Protein AF-A0A2E0QS08-F1 (afdb_monomer_lite)

Secondary structure (DSSP, 8-state):
-------------------S--PPPP--HHHHHHHHHHTTTTT-S-HHHHHHHHHHHHHHHHHHHHHT----HHHHHHHHHHHHHTTS--

pLDDT: mean 70.51, std 17.27, range [38.25, 90.31]

Foldseek 3Di:
DDDDDDDPDDPPDDDPDDPDDPDDDDDDPVVLVVLVVCCVVVPHPDSVRVVVVVVVVVVVVVCVVVVPPCCDPVNVVVVVVVCVVVVVHD

Structure (mmCIF, N/CA/C/O backbone):
data_AF-A0A2E0QS08-F1
#
_entry.id   AF-A0A2E0QS08-F1
#
loop_
_atom_site.group_PDB
_atom_site.id
_atom_site.type_symbol
_atom_site.label_atom_id
_atom_site.label_alt_id
_atom_site.label_comp_id
_atom_site.label_asym_id
_atom_site.label_entity_id
_atom_site.label_seq_id
_atom_site.pdbx_PDB_ins_code
_atom_site.Cartn_x
_atom_site.Cartn_y
_atom_site.Cartn_z
_atom_site.occupancy
_atom_site.B_iso_or_equiv
_atom_site.auth_seq_id
_atom_site.auth_comp_id
_atom_site.auth_asym_id
_atom_site.auth_atom_id
_atom_site.pdbx_PDB_model_num
ATOM 1 N N . MET A 1 1 ? -52.331 2.756 15.664 1.00 39.69 1 MET A N 1
ATOM 2 C CA . MET A 1 1 ? -51.562 2.244 14.512 1.00 39.69 1 MET A CA 1
ATOM 3 C C . MET A 1 1 ? -50.566 3.331 14.118 1.00 39.69 1 MET A C 1
ATOM 5 O O . MET A 1 1 ? -50.858 4.147 13.262 1.00 39.69 1 MET A O 1
ATOM 9 N N . GLU A 1 2 ? -49.562 3.646 14.938 1.00 40.34 2 GLU A N 1
ATOM 10 C CA . GLU A 1 2 ? -48.313 2.889 15.170 1.00 40.34 2 GLU A CA 1
ATOM 11 C C . GLU A 1 2 ? -47.613 2.460 13.877 1.00 40.34 2 GLU A C 1
ATOM 13 O O . GLU A 1 2 ? -48.158 1.672 13.113 1.00 40.34 2 GLU A O 1
ATOM 18 N N . GLY A 1 3 ? -46.402 2.991 13.654 1.00 38.25 3 GLY A N 1
ATOM 19 C CA . GLY A 1 3 ? -45.604 2.655 12.474 1.00 38.25 3 GLY A CA 1
ATOM 20 C C . GLY A 1 3 ? -44.280 3.406 12.269 1.00 38.25 3 GLY A C 1
ATOM 21 O O . GLY A 1 3 ? -43.919 3.658 11.133 1.00 38.25 3 GLY A O 1
ATOM 22 N N . ILE A 1 4 ? -43.565 3.745 13.350 1.00 52.78 4 ILE A N 1
ATOM 23 C CA . ILE A 1 4 ? -42.089 3.868 13.419 1.00 52.78 4 ILE A CA 1
ATOM 24 C C . ILE A 1 4 ? -41.408 4.943 12.537 1.00 52.78 4 ILE A C 1
ATOM 26 O O . ILE A 1 4 ? -41.005 4.721 11.397 1.00 52.78 4 ILE A O 1
ATOM 30 N N . ARG A 1 5 ? -41.103 6.082 13.177 1.00 49.56 5 ARG A N 1
ATOM 31 C CA . ARG A 1 5 ? -40.002 6.983 12.800 1.00 49.56 5 ARG A CA 1
ATOM 32 C C . ARG A 1 5 ? -38.672 6.234 12.943 1.00 49.56 5 ARG A C 1
ATOM 34 O O . ARG A 1 5 ? -38.318 5.852 14.056 1.00 49.56 5 ARG A O 1
ATOM 41 N N . LYS A 1 6 ? -37.904 6.060 11.866 1.00 50.22 6 LYS A N 1
ATOM 42 C CA . LYS A 1 6 ? -36.503 5.620 11.973 1.00 50.22 6 LYS A CA 1
ATOM 43 C C . LYS A 1 6 ? -35.581 6.835 11.937 1.00 50.22 6 LYS A C 1
ATOM 45 O O . LYS A 1 6 ? -35.191 7.314 10.880 1.00 50.22 6 LYS A O 1
ATOM 50 N N . ASN A 1 7 ? -35.251 7.309 13.138 1.00 46.31 7 ASN A N 1
ATOM 51 C CA . ASN A 1 7 ? -34.046 8.081 13.420 1.00 46.31 7 ASN A CA 1
ATOM 52 C C . ASN A 1 7 ? -32.828 7.298 12.903 1.00 46.31 7 ASN A C 1
ATOM 54 O O . ASN A 1 7 ? -32.387 6.356 13.558 1.00 46.31 7 ASN A O 1
ATOM 58 N N . PHE A 1 8 ? -32.262 7.689 11.762 1.00 41.84 8 PHE A N 1
ATOM 59 C CA . PHE A 1 8 ? -30.940 7.223 11.333 1.00 41.84 8 PHE A CA 1
ATOM 60 C C . PHE A 1 8 ? -29.871 8.189 11.858 1.00 41.84 8 PHE A C 1
ATOM 62 O O . PHE A 1 8 ? -29.161 8.865 11.122 1.00 41.84 8 PHE A O 1
ATOM 69 N N . LEU A 1 9 ? -29.805 8.291 13.185 1.00 47.94 9 LEU A N 1
ATOM 70 C CA . LEU A 1 9 ? -28.659 8.845 13.891 1.00 47.94 9 LEU A CA 1
ATOM 71 C C . LEU A 1 9 ? -27.745 7.676 14.250 1.00 47.94 9 LEU A C 1
ATOM 73 O O . LEU A 1 9 ? -27.971 7.012 15.257 1.00 47.94 9 LEU A O 1
ATOM 77 N N . ARG A 1 10 ? -26.701 7.456 13.448 1.00 42.09 10 ARG A N 1
ATOM 78 C CA . ARG A 1 10 ? -25.389 7.061 13.983 1.00 42.09 10 ARG A CA 1
ATOM 79 C C . ARG A 1 10 ? -24.278 7.828 13.264 1.00 42.09 10 ARG A C 1
ATOM 81 O O . ARG A 1 10 ? -23.661 7.312 12.340 1.00 42.09 10 ARG A O 1
ATOM 88 N N . PRO A 1 11 ? -24.033 9.081 13.672 1.00 48.62 11 PRO A N 1
ATOM 89 C CA . PRO A 1 11 ? -22.765 9.739 13.448 1.00 48.62 11 PRO A CA 1
ATOM 90 C C . PRO A 1 11 ? -21.803 9.251 14.538 1.00 48.62 11 PRO A C 1
ATOM 92 O O . PRO A 1 11 ? -21.786 9.788 15.638 1.00 48.62 11 PRO A O 1
ATOM 95 N N . THR A 1 12 ? -21.030 8.209 14.259 1.00 41.03 12 THR A N 1
ATOM 96 C CA . THR A 1 12 ? -19.818 7.895 15.029 1.00 41.03 12 THR A CA 1
ATOM 97 C C . THR A 1 12 ? -18.646 8.301 14.142 1.00 41.03 12 THR A C 1
ATOM 99 O O . THR A 1 12 ? -18.211 7.541 13.292 1.00 41.03 12 THR A O 1
ATOM 102 N N . SER A 1 13 ? -18.317 9.589 14.027 1.00 43.06 13 SER A N 1
ATOM 103 C CA . SER A 1 13 ? -17.456 10.310 14.975 1.00 43.06 13 SER A CA 1
ATOM 104 C C . SER A 1 13 ? -16.140 9.578 15.277 1.00 43.06 13 SER A C 1
ATOM 106 O O . SER A 1 13 ? -15.733 9.493 16.429 1.00 43.06 13 SER A O 1
ATOM 108 N N . LEU A 1 14 ? -15.466 9.068 14.248 1.00 45.28 14 LEU A N 1
ATOM 109 C CA . LEU A 1 14 ? -14.060 8.675 14.330 1.00 45.28 14 LEU A CA 1
ATOM 110 C C . LEU A 1 14 ? -13.324 9.280 13.134 1.00 45.28 14 LEU A C 1
ATOM 112 O O . LEU A 1 14 ? -13.005 8.633 12.161 1.00 45.28 14 LEU A O 1
ATOM 116 N N . PHE A 1 15 ? -13.201 10.603 13.127 1.00 43.06 15 PHE A N 1
ATOM 117 C CA . PHE A 1 15 ? -12.349 11.300 12.162 1.00 43.06 15 PHE A CA 1
ATOM 118 C C . PHE A 1 15 ? -11.856 12.571 12.837 1.00 43.06 15 PHE A C 1
ATOM 120 O O . PHE A 1 15 ? -12.258 13.696 12.526 1.00 43.06 15 PHE A O 1
ATOM 127 N N . MET A 1 16 ? -11.046 12.368 13.872 1.00 38.78 16 MET A N 1
ATOM 128 C CA . MET A 1 16 ? -10.441 13.448 14.636 1.00 38.78 16 MET A CA 1
ATOM 129 C C . MET A 1 16 ? -8.929 13.265 14.749 1.00 38.78 16 MET A C 1
ATOM 131 O O . MET A 1 16 ? -8.357 13.458 15.808 1.00 38.78 16 MET A O 1
ATOM 135 N N . ALA A 1 17 ? -8.275 12.940 13.634 1.00 40.75 17 ALA A N 1
ATOM 136 C CA . ALA A 1 17 ? -6.838 13.138 13.489 1.00 40.75 17 ALA A CA 1
ATOM 137 C C . ALA A 1 17 ? -6.453 13.210 12.005 1.00 40.75 17 ALA A C 1
ATOM 139 O O . ALA A 1 17 ? -6.008 12.230 11.446 1.00 40.75 17 ALA A O 1
ATOM 140 N N . PHE A 1 18 ? -6.637 14.355 11.340 1.00 44.62 18 PHE A N 1
ATOM 141 C CA . PHE A 1 18 ? -5.791 14.699 10.188 1.00 44.62 18 PHE A CA 1
ATOM 142 C C . PHE A 1 18 ? -5.708 16.219 10.072 1.00 44.62 18 PHE A C 1
ATOM 144 O O . PHE A 1 18 ? -6.705 16.933 9.924 1.00 44.62 18 PHE A O 1
ATOM 151 N N . THR A 1 19 ? -4.495 16.720 10.223 1.00 45.84 19 THR A N 1
ATOM 152 C CA . THR A 1 19 ? -4.144 18.130 10.248 1.00 45.84 19 THR A CA 1
ATOM 153 C C . THR A 1 19 ? -4.443 18.815 8.900 1.00 45.84 19 THR A C 1
ATOM 155 O O . THR A 1 19 ? -4.134 18.344 7.811 1.00 45.84 19 THR A O 1
ATOM 158 N N . SER A 1 20 ? -5.086 19.979 9.006 1.00 41.75 20 SER A N 1
ATOM 159 C CA . SER A 1 20 ? -5.151 21.112 8.066 1.00 41.75 20 SER A CA 1
ATOM 160 C C . SER A 1 20 ? -5.840 21.019 6.685 1.00 41.75 20 SER A C 1
ATOM 162 O O . SER A 1 20 ? -6.316 22.054 6.224 1.00 41.75 20 SER A O 1
ATOM 164 N N . LYS A 1 21 ? -6.045 19.873 6.017 1.00 46.88 21 LYS A N 1
ATOM 165 C CA . LYS A 1 21 ? -6.923 19.826 4.811 1.00 46.88 21 LYS A CA 1
ATOM 166 C C . LYS A 1 21 ? -7.699 18.511 4.713 1.00 46.88 21 LYS A C 1
ATOM 168 O O . LYS A 1 21 ? -7.177 17.515 4.231 1.00 46.88 21 LYS A O 1
ATOM 173 N N . LYS A 1 22 ? -8.978 18.527 5.118 1.00 55.09 22 LYS A N 1
ATOM 174 C CA . LYS A 1 22 ? -9.931 17.398 5.038 1.00 55.09 22 LYS A CA 1
ATOM 175 C C . LYS A 1 22 ? -10.232 16.999 3.583 1.00 55.09 22 LYS A C 1
ATOM 177 O O . LYS A 1 22 ? -11.299 17.314 3.056 1.00 55.09 22 LYS A O 1
ATOM 182 N N . LYS A 1 23 ? -9.312 16.304 2.916 1.00 59.28 23 LYS A N 1
ATOM 183 C CA . LYS A 1 23 ? -9.632 15.535 1.709 1.00 59.28 23 LYS A CA 1
ATOM 184 C C . LYS A 1 23 ? -10.205 14.192 2.151 1.00 59.28 23 LYS A C 1
ATOM 186 O O . LYS A 1 23 ? -9.551 13.447 2.867 1.00 59.28 23 LYS A O 1
ATOM 191 N N . ARG A 1 24 ? -11.449 13.913 1.756 1.00 65.06 24 ARG A N 1
ATOM 192 C CA . ARG A 1 24 ? -12.073 12.601 1.954 1.00 65.06 24 ARG A CA 1
ATOM 193 C C . ARG A 1 24 ? -11.571 11.672 0.857 1.00 65.06 24 ARG A C 1
ATOM 195 O O . ARG A 1 24 ? -11.788 11.965 -0.318 1.00 65.06 24 ARG A O 1
ATOM 202 N N . LEU A 1 25 ? -10.908 10.589 1.239 1.00 68.06 25 LEU A N 1
ATOM 203 C CA . LEU A 1 25 ? -10.582 9.501 0.326 1.00 68.06 25 LEU A CA 1
ATOM 204 C C . LEU A 1 25 ? -11.802 8.588 0.234 1.00 68.06 25 LEU A C 1
ATOM 206 O O . LEU A 1 25 ? -12.380 8.212 1.252 1.00 68.06 25 LEU A O 1
ATOM 210 N N . LYS A 1 26 ? -12.236 8.300 -0.993 1.00 77.19 26 LYS A N 1
ATOM 211 C CA . LYS A 1 26 ? -13.228 7.256 -1.233 1.00 77.19 26 LYS A CA 1
ATOM 212 C C . LYS A 1 26 ? -12.467 5.952 -1.379 1.00 77.19 26 LYS A C 1
ATOM 214 O O . LYS A 1 26 ? -11.580 5.867 -2.223 1.00 77.19 26 LYS A O 1
ATOM 219 N N . ILE A 1 27 ? -12.819 4.993 -0.544 1.00 77.25 27 ILE A N 1
ATOM 220 C CA . ILE A 1 27 ? -12.305 3.632 -0.590 1.00 77.25 27 ILE A CA 1
ATOM 221 C C . ILE A 1 27 ? -13.447 2.750 -1.082 1.00 77.25 27 ILE A C 1
ATOM 223 O O . ILE A 1 27 ? -14.619 3.100 -0.900 1.00 77.25 27 ILE A O 1
ATOM 227 N N . ASP A 1 28 ? -13.099 1.658 -1.745 1.00 85.38 28 ASP A N 1
ATOM 228 C CA . ASP A 1 28 ? -14.076 0.655 -2.137 1.00 85.38 28 ASP A CA 1
ATOM 229 C C . ASP A 1 28 ? -14.757 0.046 -0.897 1.00 85.38 28 ASP A C 1
ATOM 231 O O . ASP A 1 28 ? -14.140 -0.063 0.168 1.00 85.38 28 ASP A O 1
ATOM 235 N N . GLY A 1 29 ? -16.046 -0.279 -1.023 1.00 80.69 29 GLY A N 1
ATOM 236 C CA . GLY A 1 29 ? -16.850 -0.795 0.084 1.00 80.69 29 GLY A CA 1
ATOM 237 C C . GLY A 1 29 ? -16.357 -2.153 0.571 1.00 80.69 29 GLY A C 1
ATOM 238 O O . GLY A 1 29 ? -16.209 -2.337 1.777 1.00 80.69 29 GLY A O 1
ATOM 239 N N . ASP A 1 30 ? -15.996 -3.042 -0.355 1.00 84.94 30 ASP A N 1
ATOM 240 C CA . ASP A 1 30 ? -15.522 -4.387 -0.027 1.00 84.94 30 ASP A CA 1
ATOM 241 C C . ASP A 1 30 ? -14.188 -4.305 0.728 1.00 84.94 30 ASP A C 1
ATOM 243 O O . ASP A 1 30 ? -13.968 -4.987 1.728 1.00 84.94 30 ASP A O 1
ATOM 247 N N . LEU A 1 31 ? -13.324 -3.372 0.317 1.00 81.75 31 LEU A N 1
ATOM 248 C CA . LEU A 1 31 ? -12.045 -3.117 0.978 1.00 81.75 31 LEU A CA 1
ATOM 249 C C . LEU A 1 31 ? -12.234 -2.555 2.397 1.00 81.75 31 LEU A C 1
ATOM 251 O O . LEU A 1 31 ? -11.472 -2.874 3.309 1.00 81.75 31 LEU A O 1
ATOM 255 N N . CYS A 1 32 ? -13.254 -1.718 2.601 1.00 82.31 32 CYS A N 1
ATOM 256 C CA . CYS A 1 32 ? -13.602 -1.196 3.921 1.00 82.31 32 CYS A CA 1
ATOM 257 C C . CYS A 1 32 ? -14.109 -2.308 4.852 1.00 82.31 32 CYS A C 1
ATOM 259 O O . CYS A 1 32 ? -13.729 -2.343 6.025 1.00 82.31 32 CYS A O 1
ATOM 261 N N . ASP A 1 33 ? -14.921 -3.227 4.332 1.00 85.88 33 ASP A N 1
ATOM 262 C CA . ASP A 1 33 ? -15.431 -4.372 5.087 1.00 85.88 33 ASP A CA 1
ATOM 263 C C . ASP A 1 33 ? -14.306 -5.356 5.444 1.00 85.88 33 ASP A C 1
ATOM 265 O O . ASP A 1 33 ? -14.239 -5.848 6.575 1.00 85.88 33 ASP A O 1
ATOM 269 N N . GLU A 1 34 ? -13.353 -5.582 4.536 1.00 85.88 34 GLU A N 1
ATOM 270 C CA . GLU A 1 34 ? -12.167 -6.393 4.816 1.00 85.88 34 GLU A CA 1
ATOM 271 C C . GLU A 1 34 ? -11.303 -5.786 5.926 1.00 85.88 34 GLU A C 1
ATOM 273 O O . GLU A 1 34 ? -10.911 -6.499 6.855 1.00 85.88 34 GLU A O 1
ATOM 278 N N . LEU A 1 35 ? -11.050 -4.474 5.887 1.00 85.62 35 LEU A N 1
ATOM 279 C CA . LEU A 1 35 ? -10.305 -3.773 6.938 1.00 85.62 35 LEU A CA 1
ATOM 280 C C . LEU A 1 35 ? -11.038 -3.850 8.284 1.00 85.62 35 LEU A C 1
ATOM 282 O O . LEU A 1 35 ? -10.429 -4.171 9.308 1.00 85.62 35 LEU A O 1
ATOM 286 N N . ALA A 1 36 ? -12.357 -3.645 8.282 1.00 85.19 36 ALA A N 1
ATOM 287 C CA . ALA A 1 36 ? -13.198 -3.780 9.468 1.00 85.19 36 ALA A CA 1
ATOM 288 C C . ALA A 1 36 ? -13.201 -5.206 10.041 1.00 85.19 36 ALA A C 1
ATOM 290 O O . ALA A 1 36 ? -13.271 -5.382 11.254 1.00 85.19 36 ALA A O 1
ATOM 291 N N . SER A 1 37 ? -13.072 -6.229 9.197 1.00 88.19 37 SER A N 1
ATOM 292 C CA . SER A 1 37 ? -13.035 -7.629 9.637 1.00 88.19 37 SER A CA 1
ATOM 293 C C . SER A 1 37 ? -11.675 -8.083 10.191 1.00 88.19 37 SER A C 1
ATOM 295 O O . SER A 1 37 ? -11.590 -9.130 10.846 1.00 88.19 37 SER A O 1
ATOM 297 N N . ASN A 1 38 ? -10.606 -7.329 9.912 1.00 88.44 38 ASN A N 1
ATOM 298 C CA . ASN A 1 38 ? -9.230 -7.769 10.139 1.00 88.44 38 ASN A CA 1
ATOM 299 C C . ASN A 1 38 ? -8.416 -6.873 11.084 1.00 88.44 38 ASN A C 1
ATOM 301 O O . ASN A 1 38 ? -7.412 -7.355 11.606 1.00 88.44 38 ASN A O 1
ATOM 305 N N . TYR A 1 39 ? -8.839 -5.635 11.375 1.00 87.19 39 TYR A N 1
ATOM 306 C CA . TYR A 1 39 ? -8.050 -4.717 12.213 1.00 87.19 39 TYR A CA 1
ATOM 307 C C . TYR A 1 39 ? -7.725 -5.290 13.604 1.00 87.19 39 TYR A C 1
ATOM 309 O O . TYR A 1 39 ? -6.571 -5.234 14.026 1.00 87.19 39 TYR A O 1
ATOM 317 N N . GLU A 1 40 ? -8.689 -5.938 14.270 1.00 83.94 40 GLU A N 1
ATOM 318 C CA . GLU A 1 40 ? -8.467 -6.557 15.589 1.00 83.94 40 GLU A CA 1
ATOM 319 C C . GLU A 1 40 ? -7.513 -7.754 15.514 1.00 83.94 40 GLU A C 1
ATOM 321 O O . GLU A 1 40 ? -6.671 -7.937 16.391 1.00 83.94 40 GLU A O 1
ATOM 326 N N . LYS A 1 41 ? -7.596 -8.553 14.439 1.00 90.12 41 LYS A N 1
ATOM 327 C CA . LYS A 1 41 ? -6.710 -9.713 14.229 1.00 90.12 41 LYS A CA 1
ATOM 328 C C . LYS A 1 41 ? -5.263 -9.284 14.010 1.00 90.12 41 LYS A C 1
ATOM 330 O O . LYS A 1 41 ? -4.344 -10.010 14.376 1.00 90.12 41 LYS A O 1
ATOM 335 N N . CYS A 1 42 ? -5.075 -8.117 13.407 1.00 85.12 42 CYS A N 1
ATOM 336 C CA . CYS A 1 42 ? -3.770 -7.516 13.174 1.00 85.12 42 CYS A CA 1
ATOM 337 C C . CYS A 1 42 ? -3.257 -6.702 14.376 1.00 85.12 42 CYS A C 1
ATOM 339 O O . CYS A 1 42 ? -2.142 -6.193 14.318 1.00 85.12 42 CYS A O 1
ATOM 341 N N . GLY A 1 43 ? -4.030 -6.602 15.466 1.00 89.12 43 GLY A N 1
ATOM 342 C CA . GLY A 1 43 ? -3.621 -5.918 16.694 1.00 89.12 43 GLY A CA 1
ATOM 343 C C . GLY A 1 43 ? -3.758 -4.394 16.659 1.00 89.12 43 GLY A C 1
ATOM 344 O O . GLY A 1 43 ? -3.166 -3.723 17.500 1.00 89.12 43 GLY A O 1
ATOM 345 N N . TYR A 1 44 ? -4.524 -3.846 15.714 1.00 90.31 44 TYR A N 1
ATOM 346 C CA . TYR A 1 44 ? -4.834 -2.417 15.670 1.00 90.31 44 TYR A CA 1
ATOM 347 C C . TYR A 1 44 ? -6.032 -2.087 16.562 1.00 90.31 44 TYR A C 1
ATOM 349 O O . TYR A 1 44 ? -6.944 -2.898 16.733 1.00 90.31 44 TYR A O 1
ATOM 357 N N . SER A 1 45 ? -6.067 -0.866 17.094 1.00 86.06 45 SER A N 1
ATOM 358 C CA . SER A 1 45 ? -7.148 -0.396 17.971 1.00 86.06 45 SER A CA 1
ATOM 359 C C . SER A 1 45 ? -8.379 0.052 17.182 1.00 86.06 45 SER A C 1
ATOM 361 O O . SER A 1 45 ? -9.477 0.135 17.729 1.00 86.06 45 SER A O 1
ATOM 363 N N . SER A 1 46 ? -8.200 0.387 15.901 1.00 85.75 46 SER A N 1
ATOM 364 C CA . SER A 1 46 ? -9.273 0.829 15.011 1.00 85.75 46 SER A CA 1
ATOM 365 C C . SER A 1 46 ? -8.945 0.576 13.540 1.00 85.75 46 SER A C 1
ATOM 367 O O . SER A 1 46 ? -7.782 0.440 13.155 1.00 85.75 46 SER A O 1
ATOM 369 N N . VAL A 1 47 ? -9.989 0.576 12.708 1.00 85.19 47 VAL A N 1
ATOM 370 C CA . VAL A 1 47 ? -9.870 0.527 11.242 1.00 85.19 47 VAL A CA 1
ATOM 371 C C . VAL A 1 47 ? 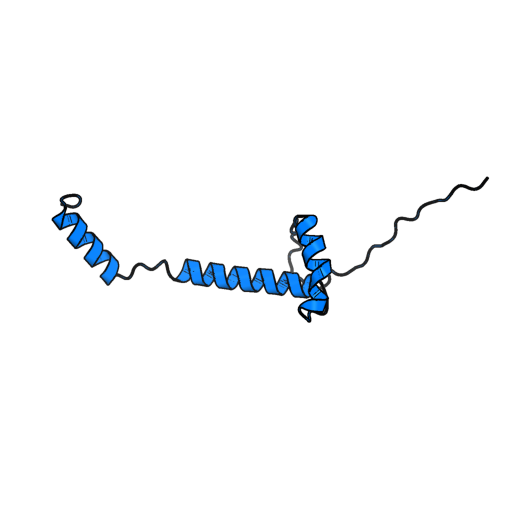-9.077 1.718 10.707 1.00 85.19 47 VAL A C 1
ATOM 373 O O . VAL A 1 47 ? -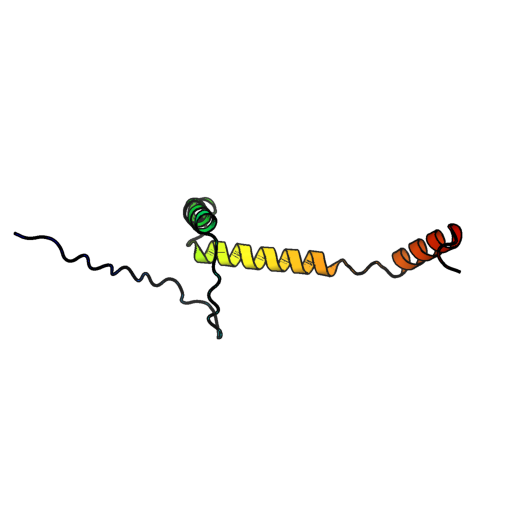8.271 1.552 9.796 1.00 85.19 47 VAL A O 1
ATOM 376 N N . ASP A 1 48 ? -9.259 2.901 11.296 1.00 83.44 48 ASP A N 1
ATOM 377 C CA . ASP A 1 48 ? -8.557 4.116 10.876 1.00 83.44 48 ASP A CA 1
ATOM 378 C C . ASP A 1 48 ? -7.049 4.017 11.129 1.00 83.44 48 ASP A C 1
ATOM 380 O O . ASP A 1 48 ? -6.259 4.376 10.260 1.00 83.44 48 ASP A O 1
ATOM 384 N N . GLU A 1 49 ? -6.645 3.472 12.281 1.00 83.00 49 GLU A N 1
ATOM 385 C CA . GLU A 1 49 ? -5.234 3.242 12.619 1.00 83.00 49 GLU A CA 1
ATOM 386 C C . GLU A 1 49 ? -4.578 2.255 11.641 1.00 83.00 49 GLU A C 1
ATOM 388 O O . GLU A 1 49 ? -3.477 2.494 11.140 1.00 83.00 49 GLU A O 1
ATOM 393 N N . MET A 1 50 ? -5.286 1.170 11.311 1.00 87.06 50 MET A N 1
ATOM 394 C CA . MET A 1 50 ? -4.836 0.203 10.310 1.00 87.06 50 MET A CA 1
ATOM 395 C C . MET A 1 50 ? -4.723 0.848 8.921 1.00 87.06 50 MET A C 1
ATOM 397 O O . MET A 1 50 ? -3.715 0.675 8.235 1.00 87.06 50 MET A O 1
ATOM 401 N N . ALA A 1 51 ? -5.732 1.614 8.503 1.00 85.19 51 ALA A N 1
ATOM 402 C CA . ALA A 1 51 ? -5.752 2.280 7.206 1.00 85.19 51 ALA A CA 1
ATOM 403 C C . ALA A 1 51 ? -4.628 3.318 7.084 1.00 85.19 51 ALA A C 1
ATOM 405 O O . ALA A 1 51 ? -3.941 3.363 6.064 1.00 85.19 51 ALA A O 1
ATOM 406 N N . GLU A 1 52 ? -4.391 4.116 8.125 1.00 84.50 52 GLU A N 1
ATOM 407 C CA . GLU A 1 52 ? -3.287 5.074 8.170 1.00 84.50 52 GLU A CA 1
ATOM 408 C C . GLU A 1 52 ? -1.937 4.366 8.036 1.00 84.50 52 GLU A C 1
ATOM 410 O O . GLU A 1 52 ? -1.101 4.773 7.224 1.00 84.50 52 GLU A O 1
ATOM 415 N N . HIS A 1 53 ? -1.736 3.275 8.779 1.00 85.75 53 HIS A N 1
ATOM 416 C CA . HIS A 1 53 ? -0.502 2.502 8.721 1.00 85.75 53 HIS A CA 1
ATOM 417 C C . HIS A 1 53 ? -0.247 1.916 7.326 1.00 85.75 53 HIS A C 1
ATOM 419 O O . HIS A 1 53 ? 0.869 2.019 6.809 1.00 85.75 53 HIS A O 1
ATOM 425 N N . LEU A 1 54 ? -1.275 1.345 6.692 1.00 85.88 54 LEU A N 1
ATOM 426 C CA . LEU A 1 54 ? -1.185 0.788 5.341 1.00 85.88 54 LEU A CA 1
ATOM 427 C C . LEU A 1 54 ? -0.898 1.865 4.296 1.00 85.88 54 LEU A C 1
ATOM 429 O O . LEU A 1 54 ? -0.032 1.672 3.445 1.00 85.88 54 LEU A O 1
ATOM 433 N N . ILE A 1 55 ? -1.576 3.013 4.374 1.00 85.00 55 ILE A N 1
ATOM 434 C CA . ILE A 1 55 ? -1.342 4.135 3.459 1.00 85.00 55 ILE A CA 1
ATOM 435 C C . ILE A 1 55 ? 0.088 4.648 3.619 1.00 85.00 55 ILE A C 1
ATOM 437 O O . ILE A 1 55 ? 0.776 4.839 2.619 1.00 85.00 55 ILE A O 1
ATOM 441 N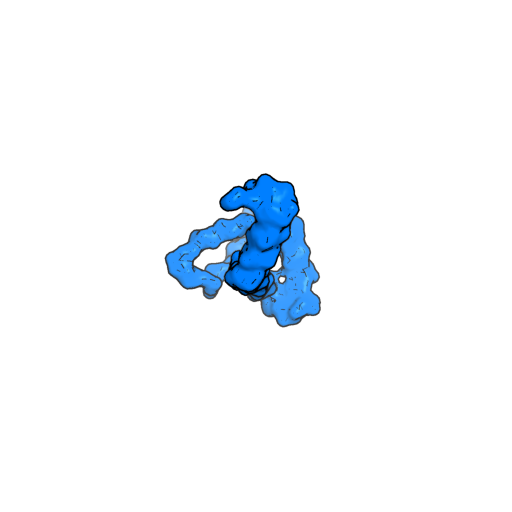 N . ARG A 1 56 ? 0.563 4.841 4.854 1.00 85.88 56 ARG A N 1
ATOM 442 C CA . ARG A 1 56 ? 1.926 5.324 5.105 1.00 85.88 56 ARG A CA 1
ATOM 443 C C . ARG A 1 56 ? 2.974 4.338 4.601 1.00 85.88 56 ARG A C 1
ATOM 445 O O . ARG A 1 56 ? 3.873 4.736 3.875 1.00 85.88 56 ARG A O 1
ATOM 452 N N . THR A 1 57 ? 2.807 3.055 4.911 1.00 86.12 57 THR A N 1
ATOM 453 C CA . THR A 1 57 ? 3.727 1.999 4.467 1.00 86.12 57 THR A CA 1
ATOM 454 C C . THR A 1 57 ? 3.737 1.871 2.946 1.00 86.12 57 THR A C 1
ATOM 456 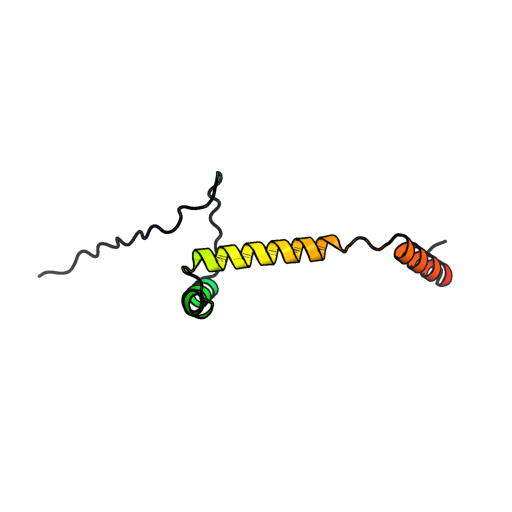O O . THR A 1 57 ? 4.799 1.742 2.346 1.00 86.12 57 THR A O 1
ATOM 459 N N . GLY A 1 58 ? 2.569 1.961 2.304 1.00 81.38 58 GLY A N 1
ATOM 460 C CA . GLY A 1 58 ? 2.461 1.969 0.849 1.00 81.38 58 GLY A CA 1
ATOM 461 C C . GLY A 1 58 ? 3.148 3.184 0.225 1.00 81.38 58 GLY A C 1
ATOM 462 O O . GLY A 1 58 ? 3.855 3.039 -0.766 1.00 81.38 58 GLY A O 1
ATOM 463 N N . LEU A 1 59 ? 2.999 4.372 0.817 1.00 80.94 59 LEU A N 1
ATOM 464 C CA . LEU A 1 59 ? 3.700 5.579 0.371 1.00 80.94 59 LEU A CA 1
ATOM 465 C C . LEU A 1 59 ? 5.217 5.458 0.529 1.00 80.94 59 LEU A C 1
ATOM 467 O O . LEU A 1 59 ? 5.932 5.806 -0.405 1.00 80.94 59 LEU A O 1
ATOM 471 N N . ASP A 1 60 ? 5.694 4.918 1.650 1.00 77.88 60 ASP A N 1
ATOM 472 C CA . ASP A 1 60 ? 7.121 4.682 1.887 1.00 77.88 60 ASP A CA 1
ATOM 473 C C . ASP A 1 60 ? 7.680 3.677 0.867 1.00 77.88 60 ASP A C 1
ATOM 475 O O . ASP A 1 60 ? 8.717 3.924 0.258 1.00 77.88 60 ASP A O 1
ATOM 479 N N . GLN A 1 61 ? 6.961 2.585 0.591 1.00 77.44 61 GLN A N 1
ATOM 480 C CA . GLN A 1 61 ? 7.344 1.606 -0.432 1.00 77.44 61 GLN A CA 1
ATOM 481 C C . GLN A 1 61 ? 7.356 2.204 -1.837 1.00 77.44 61 GLN A C 1
ATOM 483 O O . GLN A 1 61 ? 8.288 1.958 -2.597 1.00 77.44 61 GLN A O 1
ATOM 488 N N . ILE A 1 62 ? 6.347 3.005 -2.187 1.00 75.38 62 ILE A N 1
ATOM 489 C CA . ILE A 1 62 ? 6.289 3.716 -3.466 1.00 75.38 62 ILE A CA 1
ATOM 490 C C . ILE A 1 62 ? 7.461 4.694 -3.568 1.00 75.38 62 ILE A C 1
ATOM 492 O O . ILE A 1 62 ? 8.108 4.758 -4.608 1.00 75.38 62 ILE A O 1
ATOM 496 N N . GLN A 1 63 ? 7.774 5.422 -2.498 1.00 72.06 63 GLN A N 1
ATOM 497 C CA . GLN A 1 63 ? 8.891 6.359 -2.456 1.00 72.06 63 GLN A CA 1
ATOM 498 C C . GLN A 1 63 ? 10.244 5.646 -2.560 1.00 72.06 63 GLN A C 1
ATOM 500 O O . GLN A 1 63 ? 11.117 6.130 -3.274 1.00 72.06 63 GLN A O 1
ATOM 505 N N . SER A 1 64 ? 10.419 4.493 -1.915 1.00 70.19 64 SER A N 1
ATOM 506 C CA . SER A 1 64 ? 11.620 3.666 -2.058 1.00 70.19 64 SER A CA 1
ATOM 507 C C . SER A 1 64 ? 11.733 3.050 -3.454 1.00 70.19 64 SER A C 1
ATOM 509 O O . SER A 1 64 ? 12.810 3.073 -4.034 1.00 70.19 64 SER A O 1
ATOM 511 N N . ALA A 1 65 ? 10.629 2.576 -4.035 1.00 66.00 65 ALA A N 1
ATOM 512 C CA . ALA A 1 65 ? 10.605 2.020 -5.388 1.00 66.00 65 ALA A CA 1
ATOM 513 C C . ALA A 1 65 ? 10.844 3.088 -6.473 1.00 66.00 65 ALA A C 1
ATOM 515 O O . ALA A 1 65 ? 11.494 2.820 -7.480 1.00 66.00 65 ALA A O 1
ATOM 516 N N . LEU A 1 66 ? 10.358 4.315 -6.266 1.00 59.50 66 LEU A N 1
ATOM 517 C CA . LEU A 1 66 ? 10.661 5.468 -7.123 1.00 59.50 66 LEU A CA 1
ATOM 518 C C . LEU A 1 66 ? 12.069 6.028 -6.874 1.00 59.50 66 LEU A C 1
ATOM 520 O O . LEU A 1 66 ? 12.650 6.636 -7.772 1.00 59.50 66 LEU A O 1
ATOM 524 N N . GLY A 1 67 ? 12.614 5.825 -5.673 1.00 53.53 67 GLY A N 1
ATOM 525 C CA . GLY A 1 67 ? 13.935 6.289 -5.252 1.00 53.53 67 GLY A CA 1
ATOM 526 C C . GLY A 1 67 ? 15.108 5.534 -5.878 1.00 53.53 67 GLY A C 1
ATOM 527 O O . GLY A 1 67 ? 16.215 6.057 -5.852 1.00 53.53 67 GLY A O 1
ATOM 528 N N . ASP A 1 68 ? 14.864 4.368 -6.483 1.00 53.31 68 ASP A N 1
ATOM 529 C CA . ASP A 1 68 ? 15.894 3.529 -7.117 1.00 53.31 68 ASP A CA 1
ATOM 530 C C . ASP A 1 68 ? 15.821 3.546 -8.659 1.00 53.31 68 ASP A C 1
ATOM 532 O O . ASP A 1 68 ? 16.386 2.711 -9.354 1.00 53.31 68 ASP A O 1
ATOM 536 N N . SER A 1 69 ? 15.121 4.532 -9.238 1.00 51.16 69 SER A N 1
ATOM 537 C CA . SER A 1 69 ? 15.170 4.806 -10.687 1.00 51.16 69 SER A CA 1
ATOM 538 C C . SER A 1 69 ? 16.379 5.661 -11.094 1.00 51.16 69 SER A C 1
ATOM 540 O O . SER A 1 69 ? 16.417 6.212 -12.199 1.00 51.16 69 SER A O 1
ATOM 542 N N . SER A 1 70 ? 17.387 5.794 -10.229 1.00 56.56 70 SER A N 1
ATOM 543 C CA . SER A 1 70 ? 18.705 6.247 -10.656 1.00 56.56 70 SER A CA 1
ATOM 544 C C . SER A 1 70 ? 19.437 5.058 -11.261 1.00 56.56 70 SER A C 1
ATOM 546 O O . SER A 1 70 ? 20.218 4.404 -10.580 1.00 56.56 70 SER A O 1
ATOM 548 N N . VAL A 1 71 ? 19.194 4.789 -12.550 1.00 56.78 71 VAL A N 1
ATOM 549 C CA . VAL A 1 71 ? 20.154 4.011 -13.348 1.00 56.78 71 VAL A CA 1
ATOM 550 C C . VAL A 1 71 ? 21.511 4.653 -13.093 1.00 56.78 71 VAL A C 1
ATOM 552 O O . VAL A 1 71 ? 21.662 5.856 -13.360 1.00 56.78 71 VAL A O 1
ATOM 555 N N . SER A 1 72 ? 22.441 3.906 -12.502 1.00 64.75 72 SER A N 1
ATOM 556 C CA . SER A 1 72 ? 23.723 4.477 -12.108 1.00 64.75 72 SER A CA 1
ATOM 557 C C . SER A 1 72 ? 24.436 5.008 -13.359 1.00 64.75 72 SER A C 1
ATOM 559 O O . SER A 1 72 ? 24.170 4.560 -14.482 1.00 64.75 72 SER A O 1
ATOM 561 N N . GLU A 1 73 ? 25.321 6.000 -13.217 1.00 69.25 73 GLU A N 1
ATOM 562 C CA . GLU A 1 73 ? 26.085 6.478 -14.380 1.00 69.25 73 GLU A CA 1
ATOM 563 C C . GLU A 1 73 ? 26.858 5.335 -15.055 1.00 69.25 73 GLU A C 1
ATOM 565 O O . GLU A 1 73 ? 27.032 5.336 -16.275 1.00 69.25 73 GLU A O 1
ATOM 570 N N . GLU A 1 74 ? 27.292 4.344 -14.277 1.00 72.88 74 GLU A N 1
ATOM 571 C CA . GLU A 1 74 ? 27.979 3.156 -14.770 1.00 72.88 74 GLU A CA 1
ATOM 572 C C . GLU A 1 74 ? 27.053 2.257 -15.600 1.00 72.88 74 GLU A C 1
ATOM 574 O O . GLU A 1 74 ? 27.431 1.832 -16.693 1.00 72.88 74 GLU A O 1
ATOM 579 N N . GLU A 1 75 ? 25.825 2.012 -15.140 1.00 74.56 75 GLU A N 1
ATOM 580 C CA . GLU A 1 75 ? 24.836 1.208 -15.868 1.00 74.56 75 GLU A CA 1
ATOM 581 C C . GLU A 1 75 ? 24.389 1.885 -17.169 1.00 74.56 75 GLU A C 1
ATOM 583 O O . GLU A 1 75 ? 24.213 1.219 -18.194 1.00 74.56 75 GLU A O 1
ATOM 588 N N . ARG A 1 76 ? 24.280 3.221 -17.173 1.00 77.00 76 ARG A N 1
ATOM 589 C CA . ARG A 1 76 ? 24.011 3.993 -18.396 1.00 77.00 76 ARG A CA 1
ATOM 59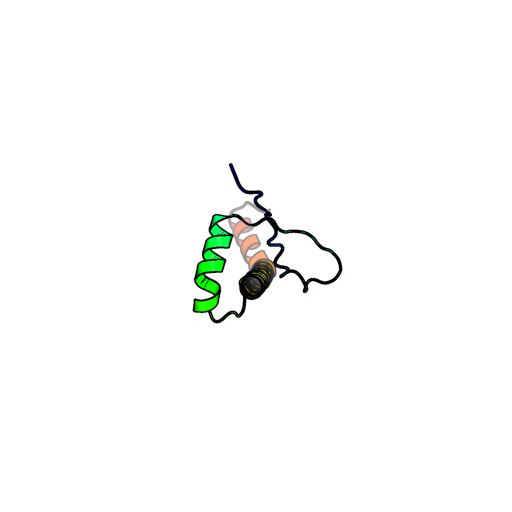0 C C . ARG A 1 76 ? 25.147 3.875 -19.405 1.00 77.00 76 ARG A C 1
ATOM 592 O O . ARG A 1 76 ? 24.878 3.620 -20.576 1.00 77.00 76 ARG A O 1
ATOM 599 N N . LYS A 1 77 ? 26.402 4.009 -18.965 1.00 82.06 77 LYS A N 1
ATOM 600 C CA . LYS A 1 77 ? 27.576 3.868 -19.845 1.00 82.06 77 LYS A CA 1
ATOM 601 C C . LYS A 1 77 ? 27.657 2.476 -20.466 1.00 82.06 77 LYS A C 1
ATOM 603 O O . LYS A 1 77 ? 27.898 2.368 -21.666 1.00 82.06 77 LYS A O 1
ATOM 608 N N . LEU A 1 78 ? 27.382 1.429 -19.686 1.00 83.44 78 LEU A N 1
ATOM 609 C CA . LEU A 1 78 ? 27.382 0.055 -20.188 1.00 83.44 78 LEU A CA 1
ATOM 610 C C . LEU A 1 78 ? 26.286 -0.164 -21.246 1.00 83.44 78 LEU A C 1
ATOM 612 O O . LEU A 1 78 ? 26.532 -0.782 -22.283 1.00 83.44 78 LEU A O 1
ATOM 616 N N . ALA A 1 79 ? 25.086 0.374 -21.009 1.00 83.69 79 ALA A N 1
ATOM 617 C CA . ALA A 1 79 ? 23.988 0.314 -21.970 1.00 83.69 79 ALA A CA 1
ATOM 618 C C . ALA A 1 79 ? 24.313 1.088 -23.261 1.00 83.69 79 ALA A C 1
ATOM 620 O O . ALA A 1 79 ? 24.039 0.602 -24.359 1.00 83.69 79 ALA A O 1
ATOM 621 N N . GLU A 1 80 ? 24.944 2.259 -23.157 1.00 86.94 80 GLU A N 1
ATOM 622 C CA . GLU A 1 80 ? 25.379 3.043 -24.317 1.00 86.94 80 GLU A CA 1
ATOM 623 C C . GLU A 1 80 ? 26.456 2.328 -25.144 1.00 86.94 80 GLU A C 1
ATOM 625 O O . GLU A 1 80 ? 26.363 2.314 -26.373 1.00 86.94 80 GLU A O 1
ATOM 630 N N . GLU A 1 81 ? 27.452 1.701 -24.510 1.00 86.06 81 GLU A N 1
ATOM 631 C CA . GLU A 1 81 ? 28.476 0.914 -25.213 1.00 86.06 81 GLU A CA 1
ATOM 632 C C . GLU A 1 81 ? 27.868 -0.278 -25.957 1.00 86.06 81 GLU A C 1
ATOM 634 O O . GLU A 1 81 ? 28.194 -0.513 -27.124 1.00 86.06 81 GLU A O 1
ATOM 639 N N . GLN A 1 82 ? 26.933 -0.995 -25.329 1.00 86.62 82 GLN A N 1
ATOM 640 C CA . GLN A 1 82 ? 26.226 -2.103 -25.975 1.00 86.62 82 GLN A 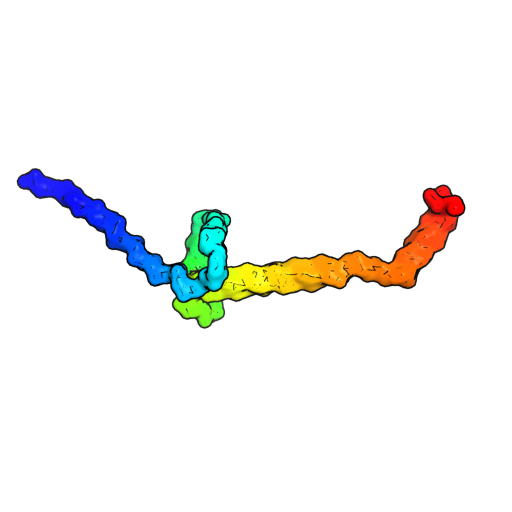CA 1
ATOM 641 C C . GLN A 1 82 ? 25.392 -1.623 -27.168 1.00 86.62 82 GLN A C 1
ATOM 643 O O . GLN A 1 82 ? 25.424 -2.234 -28.237 1.00 86.62 82 GLN A O 1
ATOM 648 N N . LEU A 1 83 ? 24.690 -0.497 -27.032 1.00 85.88 83 LEU A N 1
ATOM 649 C CA . LEU A 1 83 ? 23.895 0.084 -28.115 1.00 85.88 83 LEU A CA 1
ATOM 650 C C . LEU A 1 83 ? 24.760 0.617 -29.267 1.00 85.88 83 LEU A C 1
ATOM 652 O O . LEU A 1 83 ? 24.343 0.511 -30.423 1.00 85.88 83 LEU A O 1
ATOM 656 N N . ARG A 1 84 ? 25.967 1.131 -28.990 1.00 86.44 84 ARG A N 1
ATOM 657 C CA . ARG A 1 84 ? 26.962 1.461 -30.027 1.00 86.44 84 ARG A CA 1
ATOM 658 C C . ARG A 1 84 ? 27.479 0.210 -30.730 1.00 86.44 84 ARG A C 1
ATOM 660 O O . ARG A 1 84 ? 27.549 0.199 -31.955 1.00 86.44 84 ARG A O 1
ATOM 667 N N . GLY A 1 85 ? 27.772 -0.859 -29.986 1.00 87.31 85 GLY A N 1
ATOM 668 C CA . GLY A 1 85 ? 28.182 -2.151 -30.552 1.00 87.31 85 GLY A CA 1
ATOM 669 C C . GLY A 1 85 ? 27.121 -2.776 -31.465 1.00 87.31 85 GLY A C 1
ATOM 670 O O . GLY A 1 85 ? 27.453 -3.455 -32.433 1.00 87.31 85 GLY A O 1
ATOM 671 N N . LEU A 1 86 ? 25.847 -2.489 -31.195 1.00 87.31 86 LEU A N 1
ATOM 672 C CA . LEU A 1 86 ? 24.702 -2.905 -32.006 1.00 87.31 86 LEU A CA 1
ATOM 673 C C . LEU A 1 86 ? 24.321 -1.897 -33.112 1.00 87.31 86 LEU A C 1
ATOM 675 O O . LEU A 1 86 ? 23.423 -2.177 -33.903 1.00 87.31 86 LEU A O 1
ATOM 679 N N . GLY A 1 87 ? 24.986 -0.738 -33.189 1.00 85.50 87 GLY A N 1
ATOM 680 C CA . GLY A 1 87 ? 24.777 0.279 -34.227 1.00 85.50 87 GLY A CA 1
ATOM 681 C C . GLY A 1 87 ? 23.529 1.160 -34.063 1.00 85.50 87 GLY A C 1
ATOM 682 O O . GLY A 1 87 ? 23.173 1.880 -34.996 1.00 85.50 87 GLY A O 1
ATOM 683 N N . TYR A 1 88 ? 22.864 1.127 -32.905 1.00 77.00 88 TYR A N 1
ATOM 684 C CA . TYR A 1 88 ? 21.697 1.974 -32.607 1.00 77.00 88 TYR A CA 1
ATOM 685 C C . TYR A 1 88 ? 22.082 3.394 -32.183 1.00 77.00 88 TYR A C 1
ATOM 687 O O . TYR A 1 88 ? 21.294 4.326 -32.343 1.00 77.00 88 TYR A O 1
ATOM 695 N N . LEU A 1 89 ? 23.298 3.563 -31.666 1.00 68.69 89 LEU A N 1
ATOM 696 C CA . LEU A 1 89 ? 23.905 4.853 -31.349 1.00 68.69 89 LEU A CA 1
ATOM 697 C C . LEU A 1 89 ? 25.168 5.016 -32.206 1.00 68.69 89 LEU A C 1
ATOM 699 O O . LEU A 1 89 ? 25.926 4.059 -32.363 1.00 68.69 89 LEU A O 1
ATOM 703 N N . LYS A 1 90 ? 25.364 6.203 -32.785 1.00 68.56 90 LYS A N 1
ATOM 704 C CA . LYS A 1 90 ? 26.532 6.554 -33.611 1.00 68.56 90 LYS A CA 1
ATOM 705 C C . LYS A 1 90 ? 27.507 7.421 -32.832 1.00 68.56 90 LYS A C 1
ATOM 707 O O . LYS A 1 90 ? 27.022 8.311 -32.100 1.00 68.56 90 LYS A O 1
#

Sequence (90 aa):
MEGIRKNFLRPTSLFMAFTSKKKRLKIDGDLCDELASNYEKCGYSSVDEMAEHLIRTGLDQIQSALGDSSVSEEERKLAEEQLRGLGYLK

Radius of gyration: 25.32 Å; chains: 1; bounding box: 80×31×52 Å